Protein AF-M2QXN2-F1 (afdb_monomer_lite)

Foldseek 3Di:
DEDEDQPPVVVVCLVCVPPDPDPVSSVVSVVVVVDDYHYHYDHVVVVVVVVCVVVPDQDPVSVVVVVVVVVVVVVVVVVVD

Structure (mmCIF, N/CA/C/O backbone):
data_AF-M2QXN2-F1
#
_entry.id   AF-M2QXN2-F1
#
loop_
_atom_site.group_PDB
_atom_site.id
_atom_site.type_symbol
_atom_site.label_atom_id
_atom_site.label_alt_id
_atom_site.label_comp_id
_atom_site.label_asym_id
_atom_site.label_entity_id
_atom_site.label_seq_id
_atom_site.pdbx_PDB_ins_code
_atom_site.Cartn_x
_atom_site.Cartn_y
_atom_site.Cartn_z
_atom_site.occupancy
_atom_site.B_iso_or_equiv
_atom_site.auth_seq_id
_atom_site.auth_comp_id
_atom_site.auth_asym_id
_atom_site.auth_atom_id
_atom_site.pdbx_PDB_model_num
ATOM 1 N N . MET A 1 1 ? -7.809 10.292 9.012 1.00 90.62 1 MET A N 1
ATOM 2 C CA . MET A 1 1 ? -7.391 10.153 7.597 1.00 90.62 1 MET A CA 1
ATOM 3 C C . MET A 1 1 ? -7.934 8.837 7.061 1.00 90.62 1 MET A C 1
ATOM 5 O O . MET A 1 1 ? -7.940 7.877 7.821 1.00 90.62 1 MET A O 1
ATOM 9 N N . ILE A 1 2 ? -8.403 8.790 5.812 1.00 93.12 2 ILE A N 1
ATOM 10 C CA . ILE A 1 2 ? -8.852 7.548 5.158 1.00 93.12 2 ILE A CA 1
ATOM 11 C C . ILE A 1 2 ? -7.734 7.086 4.224 1.00 93.12 2 ILE A C 1
ATOM 13 O O . ILE A 1 2 ? -7.246 7.881 3.424 1.00 93.12 2 ILE A O 1
ATOM 17 N N . LEU A 1 3 ? -7.332 5.823 4.344 1.00 92.00 3 LEU A N 1
ATOM 18 C CA . LEU A 1 3 ? -6.379 5.174 3.455 1.00 92.00 3 LEU A CA 1
ATOM 19 C C . LEU A 1 3 ? -7.135 4.173 2.586 1.00 92.00 3 LEU A C 1
ATOM 21 O O . LEU A 1 3 ? -7.624 3.151 3.072 1.00 92.00 3 LEU A O 1
ATOM 25 N N . GLU A 1 4 ? -7.244 4.487 1.302 1.00 93.56 4 GLU A N 1
ATOM 26 C CA . GLU A 1 4 ? -7.882 3.608 0.330 1.00 93.56 4 GLU A CA 1
ATOM 27 C C . GLU A 1 4 ? -6.851 2.639 -0.247 1.00 93.56 4 GLU A C 1
ATOM 29 O O . GLU A 1 4 ? -5.748 3.051 -0.594 1.00 93.56 4 GLU A O 1
ATOM 34 N N . VAL A 1 5 ? -7.198 1.357 -0.348 1.00 90.94 5 VAL A N 1
ATOM 35 C CA . VAL A 1 5 ? -6.348 0.312 -0.943 1.00 90.94 5 VAL A CA 1
ATOM 36 C C . VAL A 1 5 ? -7.198 -0.625 -1.796 1.00 90.94 5 VAL A C 1
ATOM 38 O O . VAL A 1 5 ? -8.348 -0.898 -1.456 1.00 90.94 5 VAL A O 1
ATOM 41 N N . ASP A 1 6 ? -6.654 -1.143 -2.891 1.00 90.12 6 ASP A N 1
ATOM 42 C CA . ASP A 1 6 ? -7.303 -2.190 -3.693 1.00 90.12 6 ASP A CA 1
ATOM 43 C C . ASP A 1 6 ? -6.909 -3.612 -3.253 1.00 90.12 6 ASP A C 1
ATOM 45 O O . ASP A 1 6 ? -7.609 -4.588 -3.525 1.00 90.12 6 ASP A O 1
ATOM 49 N N . ALA A 1 7 ? -5.824 -3.734 -2.489 1.00 88.44 7 ALA A N 1
ATOM 50 C CA . ALA A 1 7 ? -5.359 -4.990 -1.930 1.00 88.44 7 ALA A CA 1
ATOM 51 C C . ALA A 1 7 ? -6.119 -5.353 -0.644 1.00 88.44 7 ALA A C 1
ATOM 53 O O . ALA A 1 7 ? -5.752 -4.960 0.467 1.00 88.44 7 ALA A O 1
ATOM 54 N N . LYS A 1 8 ? -7.162 -6.181 -0.783 1.00 86.19 8 LYS A N 1
ATOM 55 C CA . LYS A 1 8 ? -7.967 -6.679 0.349 1.00 86.19 8 LYS A CA 1
ATOM 56 C C . LYS A 1 8 ? -7.132 -7.368 1.439 1.00 86.19 8 LYS A C 1
ATOM 58 O O . LYS A 1 8 ? -7.446 -7.227 2.616 1.00 86.19 8 LYS A O 1
ATOM 63 N N . TYR A 1 9 ? -6.051 -8.049 1.057 1.00 85.81 9 TYR A N 1
ATOM 64 C CA . TYR A 1 9 ? -5.182 -8.787 1.978 1.00 85.81 9 TYR A CA 1
ATOM 65 C C . TYR A 1 9 ? -4.527 -7.903 3.055 1.00 85.81 9 TYR A C 1
ATOM 67 O O . TYR A 1 9 ? -4.326 -8.358 4.177 1.00 85.81 9 TYR A O 1
ATOM 75 N N . ILE A 1 10 ? -4.272 -6.620 2.761 1.00 87.12 10 ILE A N 1
ATOM 76 C CA . ILE A 1 10 ? -3.689 -5.670 3.727 1.00 87.12 10 ILE A CA 1
ATOM 77 C C . ILE A 1 10 ? -4.593 -5.518 4.955 1.00 87.12 10 ILE A C 1
ATOM 79 O O . ILE A 1 10 ? -4.102 -5.425 6.079 1.00 87.12 10 ILE A O 1
ATOM 83 N N . LYS A 1 11 ? -5.917 -5.535 4.759 1.00 86.88 11 LYS A N 1
ATOM 84 C CA . LYS A 1 11 ? -6.876 -5.431 5.863 1.00 86.88 11 LYS A CA 1
ATOM 85 C C . LYS A 1 11 ? -6.723 -6.593 6.841 1.00 86.88 11 LYS A C 1
ATOM 87 O O . LYS A 1 11 ? -6.690 -6.376 8.048 1.00 86.88 11 LYS A O 1
ATOM 92 N N . ASP A 1 12 ? -6.608 -7.808 6.320 1.00 85.06 12 ASP A N 1
ATOM 93 C CA . ASP A 1 12 ? -6.499 -9.007 7.149 1.00 85.06 12 ASP A CA 1
ATOM 94 C C . ASP A 1 12 ? -5.143 -9.069 7.863 1.00 85.06 12 ASP A C 1
ATOM 96 O O . ASP A 1 12 ? -5.094 -9.437 9.036 1.00 85.06 12 ASP A O 1
ATOM 100 N N . MET A 1 13 ? -4.070 -8.614 7.202 1.00 87.62 13 MET A N 1
ATOM 101 C CA . MET A 1 13 ? -2.737 -8.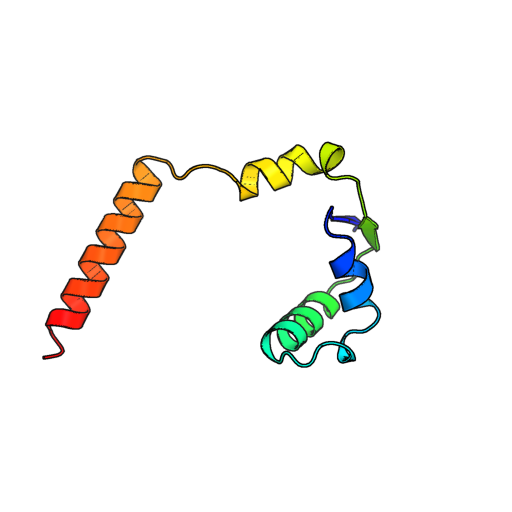488 7.803 1.00 87.62 13 MET A CA 1
ATOM 102 C C . MET A 1 13 ? -2.694 -7.503 8.973 1.00 87.62 13 MET A C 1
ATOM 104 O O . MET A 1 13 ? -2.056 -7.785 9.980 1.00 87.62 13 MET A O 1
ATOM 108 N N . LEU A 1 14 ? -3.350 -6.346 8.853 1.00 86.31 14 LEU A N 1
ATOM 109 C CA . LEU A 1 14 ? -3.362 -5.350 9.929 1.00 86.31 14 LEU A CA 1
ATOM 110 C C . LEU A 1 14 ? -4.246 -5.776 11.106 1.00 86.31 14 LEU A C 1
ATOM 112 O O . LEU A 1 14 ? -3.944 -5.428 12.243 1.00 86.31 14 LEU A O 1
ATOM 116 N N . ASN A 1 15 ? -5.309 -6.543 10.846 1.00 86.00 15 ASN A N 1
ATOM 117 C CA . ASN A 1 15 ? -6.177 -7.071 11.899 1.00 86.00 15 ASN A CA 1
ATOM 118 C C . ASN A 1 15 ? -5.548 -8.253 12.652 1.00 86.00 15 ASN A C 1
ATOM 120 O O . ASN A 1 15 ? -5.840 -8.437 13.829 1.00 86.00 15 ASN A O 1
ATOM 124 N N . ASN A 1 16 ? -4.716 -9.060 11.983 1.00 84.69 16 ASN A N 1
ATOM 125 C CA . ASN A 1 16 ? -4.072 -10.245 12.559 1.00 84.69 16 ASN A CA 1
ATOM 126 C C . ASN A 1 16 ? -2.565 -10.254 12.239 1.00 84.69 16 ASN A C 1
ATOM 128 O O . ASN A 1 16 ? -2.105 -11.096 11.461 1.00 84.69 16 ASN A O 1
ATOM 132 N N . PRO A 1 17 ? -1.785 -9.323 12.815 1.00 75.75 17 PRO A N 1
ATOM 133 C CA . PRO A 1 17 ? -0.373 -9.145 12.474 1.00 75.75 17 PRO A CA 1
ATOM 134 C C . PRO A 1 17 ? 0.495 -10.372 12.781 1.00 75.75 17 PRO A C 1
ATOM 136 O O . PRO A 1 17 ? 1.470 -10.622 12.079 1.00 75.75 17 PRO A O 1
ATOM 139 N N . ASP A 1 18 ? 0.116 -11.175 13.776 1.00 75.38 18 ASP A N 1
ATOM 140 C CA . ASP A 1 18 ? 0.890 -12.341 14.220 1.00 75.38 18 ASP A CA 1
ATOM 141 C C . ASP A 1 18 ? 0.688 -13.590 13.347 1.00 75.38 18 ASP A C 1
ATOM 143 O O . ASP A 1 18 ? 1.379 -14.593 13.519 1.00 75.38 18 ASP A O 1
ATOM 147 N N . LEU A 1 19 ? -0.250 -13.551 12.392 1.00 75.69 19 LEU A N 1
ATOM 148 C CA . LEU A 1 19 ? -0.566 -14.707 11.550 1.00 75.69 19 LEU A CA 1
ATOM 149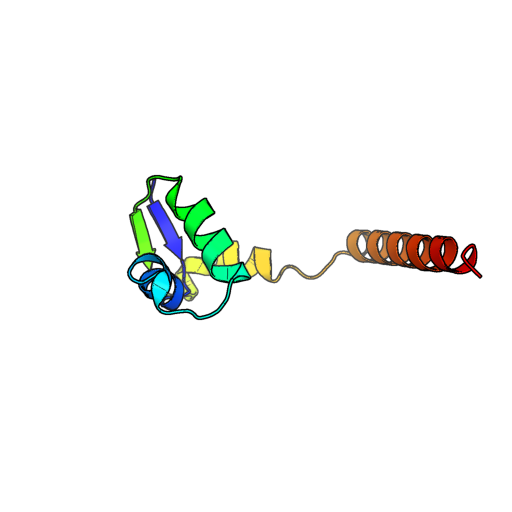 C C . LEU A 1 19 ? 0.501 -14.970 10.475 1.00 75.69 19 LEU A C 1
ATOM 151 O O . LEU A 1 19 ? 0.545 -16.057 9.897 1.00 75.69 19 LEU A O 1
ATOM 155 N N . GLN A 1 20 ? 1.350 -13.982 10.173 1.00 70.31 20 GLN A N 1
ATOM 156 C CA . GLN A 1 20 ? 2.409 -14.128 9.181 1.00 70.31 20 GLN A CA 1
ATOM 157 C C . GLN A 1 20 ? 3.764 -14.463 9.824 1.00 70.31 20 GLN A C 1
ATOM 159 O O . GLN A 1 20 ? 4.312 -13.658 10.578 1.00 70.31 20 GLN A O 1
ATOM 164 N N . PRO A 1 21 ? 4.404 -15.584 9.443 1.00 63.78 21 PRO A N 1
ATOM 165 C CA . PRO A 1 21 ? 5.713 -15.977 9.965 1.00 63.78 21 PRO A CA 1
ATOM 166 C C . PRO A 1 21 ? 6.886 -15.217 9.303 1.00 63.78 21 PRO A C 1
ATOM 168 O O . PRO A 1 21 ? 7.971 -15.772 9.145 1.00 63.78 21 PRO A O 1
ATOM 171 N N . ASN A 1 22 ? 6.702 -13.960 8.868 1.00 82.06 22 ASN A N 1
ATOM 172 C CA . ASN A 1 22 ? 7.735 -13.185 8.169 1.00 82.06 22 ASN A CA 1
ATOM 173 C C . ASN A 1 22 ? 8.162 -11.944 8.968 1.00 82.06 22 ASN A C 1
ATOM 175 O O . ASN A 1 22 ? 7.460 -10.934 9.008 1.00 82.06 22 ASN A O 1
ATOM 179 N N . ALA A 1 23 ? 9.381 -11.984 9.514 1.00 83.94 23 ALA A N 1
ATOM 180 C CA . ALA A 1 23 ? 9.966 -10.896 10.301 1.00 83.94 23 ALA A CA 1
ATOM 181 C C . ALA A 1 23 ? 10.005 -9.540 9.567 1.00 83.94 23 ALA A C 1
ATOM 183 O O . ALA A 1 23 ? 9.823 -8.492 10.188 1.00 83.94 23 ALA A O 1
ATOM 184 N N . THR A 1 24 ? 10.209 -9.538 8.245 1.00 87.44 24 THR A N 1
ATOM 185 C CA . THR A 1 24 ? 10.220 -8.294 7.459 1.00 87.44 24 THR A CA 1
ATOM 186 C C . THR A 1 24 ? 8.838 -7.661 7.424 1.00 87.44 24 THR A C 1
ATOM 188 O O . THR A 1 24 ? 8.715 -6.445 7.568 1.00 87.44 24 THR A O 1
ATOM 191 N N . ILE A 1 25 ? 7.798 -8.476 7.253 1.00 85.38 25 ILE A N 1
ATOM 192 C CA . ILE A 1 25 ? 6.429 -7.979 7.171 1.00 85.38 25 ILE A CA 1
ATOM 193 C C . ILE A 1 25 ? 5.955 -7.488 8.541 1.00 85.38 25 ILE A C 1
ATOM 195 O O . ILE A 1 25 ? 5.404 -6.392 8.631 1.00 85.38 25 ILE A O 1
ATOM 199 N N . ASN A 1 26 ? 6.287 -8.205 9.615 1.00 86.25 26 ASN A N 1
ATOM 200 C CA . ASN A 1 26 ? 5.927 -7.800 10.975 1.00 86.25 26 ASN A CA 1
ATOM 201 C C . ASN A 1 26 ? 6.539 -6.440 11.348 1.00 86.25 26 ASN A C 1
ATOM 203 O O . ASN A 1 26 ? 5.866 -5.609 11.956 1.00 86.25 26 ASN A O 1
ATOM 207 N N . ARG A 1 27 ? 7.773 -6.149 10.905 1.00 88.81 27 ARG A N 1
ATOM 208 C CA . ARG A 1 27 ? 8.390 -4.825 11.098 1.00 88.81 27 ARG A CA 1
ATOM 209 C C . ARG A 1 27 ? 7.625 -3.712 10.377 1.00 88.81 27 ARG A C 1
ATOM 211 O O . ARG A 1 27 ? 7.458 -2.629 10.933 1.00 88.81 27 ARG A O 1
ATOM 218 N N . TRP A 1 28 ? 7.160 -3.961 9.152 1.00 90.44 28 TRP A N 1
ATOM 219 C CA . TRP A 1 28 ? 6.346 -2.988 8.417 1.00 90.44 28 TRP A CA 1
ATOM 220 C C . TRP A 1 28 ? 4.983 -2.776 9.071 1.00 90.44 28 TRP A C 1
ATOM 222 O O . TRP A 1 28 ? 4.563 -1.629 9.196 1.00 90.44 28 TRP A O 1
ATOM 232 N N . ILE A 1 29 ? 4.329 -3.841 9.544 1.00 88.50 29 ILE A N 1
ATOM 233 C CA . ILE A 1 29 ? 3.052 -3.721 10.256 1.00 88.50 29 ILE A CA 1
ATOM 234 C C . ILE A 1 29 ? 3.226 -2.879 11.523 1.00 88.50 29 ILE A C 1
ATOM 236 O O . ILE A 1 29 ? 2.465 -1.936 11.720 1.00 88.50 29 ILE A O 1
ATOM 240 N N . GLN A 1 30 ? 4.267 -3.127 12.325 1.00 89.19 30 GLN A N 1
ATOM 241 C CA . GLN A 1 30 ? 4.547 -2.298 13.503 1.00 89.19 30 GLN A CA 1
ATOM 242 C C . GLN A 1 30 ? 4.740 -0.819 13.152 1.00 89.19 30 GLN A C 1
ATOM 244 O O . GLN A 1 30 ? 4.209 0.037 13.850 1.00 89.19 30 GLN A O 1
ATOM 249 N N . GLY A 1 31 ? 5.439 -0.511 12.055 1.00 91.94 31 GLY A N 1
ATOM 250 C CA . GLY A 1 31 ? 5.583 0.867 11.580 1.00 91.94 31 GLY A CA 1
ATOM 251 C C . GLY A 1 31 ? 4.258 1.497 11.137 1.00 91.94 31 GLY A C 1
ATOM 252 O O . GLY A 1 31 ? 3.994 2.653 11.453 1.00 91.94 31 GLY A O 1
ATOM 253 N N . ILE A 1 32 ? 3.403 0.743 10.441 1.00 90.00 32 ILE A N 1
ATOM 254 C CA . ILE A 1 32 ? 2.081 1.210 9.992 1.00 90.00 32 ILE A CA 1
ATOM 255 C C . ILE A 1 32 ? 1.161 1.490 11.190 1.00 90.00 32 ILE A C 1
ATOM 257 O O . ILE A 1 32 ? 0.440 2.486 11.186 1.00 90.00 32 ILE A O 1
ATOM 261 N N . LEU A 1 33 ? 1.220 0.656 12.232 1.00 88.56 33 LEU A N 1
ATOM 262 C CA . LEU A 1 33 ? 0.410 0.801 13.447 1.00 88.56 33 LEU A CA 1
ATOM 263 C C . LEU A 1 33 ? 0.749 2.053 14.276 1.00 88.56 33 LEU A C 1
ATOM 265 O O . LEU A 1 33 ? -0.015 2.408 15.169 1.00 88.56 33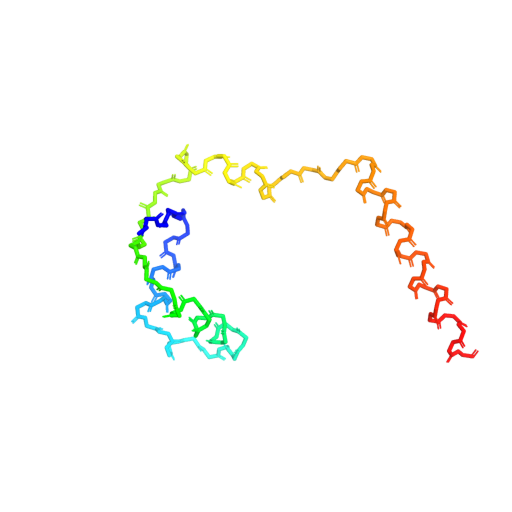 LEU A O 1
ATOM 269 N N . LEU A 1 34 ? 1.844 2.760 13.969 1.00 94.31 34 LEU A N 1
ATOM 270 C CA . LEU A 1 34 ? 2.165 4.054 14.585 1.00 94.31 34 LEU A CA 1
ATOM 271 C C . LEU A 1 34 ? 1.237 5.191 14.124 1.00 94.31 34 LEU A C 1
ATOM 273 O O . LEU A 1 34 ? 1.244 6.268 14.719 1.00 94.31 34 LEU A O 1
ATOM 277 N N . PHE A 1 35 ? 0.447 4.978 13.070 1.00 93.06 35 PHE A N 1
ATOM 278 C CA . PHE A 1 35 ? -0.438 5.986 12.495 1.00 93.06 35 PHE A CA 1
ATOM 279 C C . PHE A 1 35 ? -1.910 5.676 12.780 1.00 93.06 35 PHE A C 1
ATOM 281 O O . PHE A 1 35 ? -2.338 4.526 12.788 1.00 93.06 35 PHE A O 1
ATOM 288 N N . THR A 1 36 ? -2.725 6.722 12.942 1.00 94.06 36 THR A N 1
ATOM 289 C CA . THR A 1 36 ? -4.183 6.592 13.086 1.00 94.06 36 THR A CA 1
ATOM 290 C C . THR A 1 36 ? -4.887 6.876 11.759 1.00 94.06 36 THR A C 1
ATOM 292 O O . THR A 1 36 ? -4.881 8.006 11.261 1.00 94.06 36 THR A O 1
ATOM 295 N N . PHE A 1 37 ? -5.525 5.859 11.180 1.00 92.75 37 PHE A N 1
ATOM 296 C CA . PHE A 1 37 ? -6.255 5.968 9.917 1.00 92.75 37 PHE A CA 1
ATOM 297 C C . PHE A 1 37 ? -7.405 4.958 9.828 1.00 92.75 37 PHE A C 1
ATOM 299 O O . PHE A 1 37 ? -7.421 3.941 10.515 1.00 92.75 37 PHE A O 1
ATOM 306 N N . GLU A 1 38 ? -8.363 5.240 8.950 1.00 93.69 38 GLU A N 1
ATOM 307 C CA . GLU A 1 38 ? -9.401 4.293 8.543 1.00 93.69 38 GLU A CA 1
ATOM 308 C C . GLU A 1 38 ? -8.954 3.611 7.247 1.00 93.69 38 GLU A C 1
ATOM 310 O O . GLU A 1 38 ? -8.777 4.281 6.228 1.00 93.69 38 GLU A O 1
ATOM 315 N N . LEU A 1 39 ? -8.763 2.290 7.271 1.00 91.88 39 LEU A N 1
ATOM 316 C CA . LEU A 1 39 ? -8.445 1.527 6.066 1.00 91.88 39 LEU A CA 1
ATOM 317 C C . LEU A 1 39 ? -9.729 1.165 5.311 1.00 91.88 39 LEU A C 1
ATOM 319 O O . LEU A 1 39 ? -10.586 0.445 5.833 1.00 91.88 39 LEU A O 1
ATOM 323 N N . ARG A 1 40 ? -9.830 1.591 4.051 1.00 92.62 40 ARG A N 1
ATOM 324 C CA . ARG A 1 40 ? -10.971 1.305 3.181 1.00 92.62 40 ARG A CA 1
ATOM 325 C C . ARG A 1 40 ? -10.532 0.549 1.939 1.00 92.62 40 ARG A C 1
ATOM 327 O O . ARG A 1 40 ? -9.720 1.025 1.156 1.00 92.62 40 ARG A O 1
ATOM 334 N N . HIS A 1 41 ? -11.120 -0.621 1.726 1.00 92.19 41 HIS A N 1
ATOM 335 C CA . HIS A 1 41 ? -10.931 -1.334 0.471 1.00 92.19 41 HIS A CA 1
ATOM 336 C C . HIS A 1 41 ? -11.788 -0.703 -0.634 1.00 92.19 41 HIS A C 1
ATOM 338 O O . HIS A 1 41 ? -12.999 -0.546 -0.451 1.00 92.19 41 HIS A O 1
ATOM 344 N N . ILE A 1 42 ? -11.183 -0.397 -1.783 1.00 92.69 42 ILE A N 1
ATOM 345 C CA . ILE A 1 42 ? -11.886 0.052 -2.991 1.00 92.69 42 ILE A CA 1
ATOM 346 C C . ILE A 1 42 ? -11.563 -0.874 -4.171 1.00 92.69 42 ILE A C 1
ATOM 348 O O . ILE A 1 42 ? -10.450 -1.376 -4.258 1.00 92.69 42 ILE A O 1
ATOM 352 N N . PRO A 1 43 ? -12.493 -1.117 -5.108 1.00 91.94 43 PRO A N 1
ATOM 353 C CA . PRO A 1 43 ? -12.174 -1.915 -6.289 1.00 91.94 43 PRO A CA 1
ATOM 354 C C . PRO A 1 43 ? -11.072 -1.254 -7.137 1.00 91.94 43 PRO A C 1
ATOM 356 O O . PRO A 1 43 ? -11.046 -0.029 -7.270 1.00 91.94 43 PRO A O 1
ATOM 359 N N . ALA A 1 44 ? -10.210 -2.057 -7.770 1.00 87.94 44 ALA A N 1
ATOM 360 C CA . ALA A 1 44 ? -9.050 -1.583 -8.541 1.00 87.94 44 ALA A CA 1
ATOM 361 C C . ALA A 1 44 ? -9.396 -0.532 -9.618 1.00 87.94 44 ALA A C 1
ATOM 363 O O . ALA A 1 44 ? -8.635 0.401 -9.865 1.00 87.94 44 ALA A O 1
ATOM 364 N N . ASN A 1 45 ? -10.592 -0.603 -10.216 1.00 90.56 45 ASN A N 1
ATOM 365 C CA . ASN A 1 45 ? -11.049 0.387 -11.201 1.00 90.56 45 ASN A CA 1
ATOM 366 C C . ASN A 1 45 ? -11.198 1.817 -10.633 1.00 90.56 45 ASN A C 1
ATOM 368 O O . ASN A 1 45 ? -11.135 2.779 -11.405 1.00 90.56 45 ASN A O 1
ATOM 372 N N . LYS A 1 46 ? -11.370 1.952 -9.310 1.00 91.62 46 LYS A N 1
ATOM 373 C CA . LYS A 1 46 ? -11.386 3.216 -8.558 1.00 91.62 46 LYS A CA 1
ATOM 374 C C . LYS A 1 46 ? -10.004 3.604 -8.022 1.00 91.62 46 LYS A C 1
ATOM 376 O O . LYS A 1 46 ? -9.819 4.748 -7.635 1.00 91.62 46 LYS A O 1
ATOM 381 N N . HIS A 1 47 ? -9.033 2.693 -8.057 1.00 90.81 47 HIS A N 1
ATOM 382 C CA . HIS A 1 47 ? -7.656 2.903 -7.596 1.00 90.81 47 HIS A CA 1
ATOM 383 C C . HIS A 1 47 ? -6.678 3.210 -8.753 1.00 90.81 47 HIS A C 1
ATOM 385 O O . HIS A 1 47 ? -5.463 3.117 -8.605 1.00 90.81 47 HIS A O 1
ATOM 391 N N . ARG A 1 48 ? -7.192 3.595 -9.932 1.00 89.25 48 ARG A N 1
ATOM 392 C CA . ARG A 1 48 ? -6.390 3.728 -11.163 1.00 89.25 48 ARG A CA 1
ATOM 393 C C . ARG A 1 48 ? -5.286 4.782 -11.108 1.00 89.25 48 ARG A C 1
ATOM 395 O O . ARG A 1 48 ? -4.279 4.597 -11.771 1.00 89.25 48 ARG A O 1
ATOM 402 N N . GLY A 1 49 ? -5.459 5.872 -10.360 1.00 89.19 49 GLY A N 1
ATOM 403 C CA . GLY A 1 49 ? -4.427 6.909 -10.236 1.00 89.19 49 GLY A CA 1
ATOM 404 C C . GLY A 1 49 ? -3.151 6.368 -9.580 1.00 89.19 49 GLY A C 1
ATOM 405 O O . GLY A 1 49 ? -2.108 6.336 -10.233 1.00 89.19 49 GLY A O 1
ATOM 406 N N . PRO A 1 50 ? -3.229 5.884 -8.326 1.00 89.06 50 PRO A N 1
ATOM 407 C CA . PRO A 1 50 ? -2.087 5.250 -7.673 1.00 89.06 50 PRO A CA 1
ATOM 408 C C . PRO A 1 50 ? -1.575 3.998 -8.403 1.00 89.06 50 PRO A C 1
ATOM 410 O O . PRO A 1 50 ? -0.363 3.817 -8.499 1.00 89.06 50 PRO A O 1
ATOM 413 N N . ASP A 1 51 ? -2.462 3.173 -8.976 1.00 87.69 51 ASP A N 1
ATOM 414 C CA . ASP A 1 51 ? -2.053 1.993 -9.757 1.00 87.69 51 ASP A CA 1
ATOM 415 C C . ASP A 1 51 ? -1.241 2.390 -11.004 1.00 87.69 51 ASP A C 1
ATOM 417 O O . ASP A 1 51 ? -0.178 1.826 -11.259 1.00 87.69 51 ASP A O 1
ATOM 421 N N . ALA A 1 52 ? -1.667 3.426 -11.735 1.00 87.81 52 ALA A N 1
ATOM 422 C CA . ALA A 1 52 ? -0.929 3.947 -12.884 1.00 87.81 52 ALA A CA 1
ATOM 423 C C . ALA A 1 52 ? 0.433 4.535 -12.486 1.00 87.81 52 ALA A C 1
ATOM 425 O O . ALA A 1 52 ? 1.405 4.367 -13.219 1.00 87.81 52 ALA A O 1
ATOM 426 N N . LEU A 1 53 ? 0.534 5.177 -11.317 1.00 89.00 53 LEU A N 1
ATOM 427 C CA . LEU A 1 53 ? 1.813 5.665 -10.793 1.00 89.00 53 LEU A CA 1
ATOM 428 C C . LEU A 1 53 ? 2.759 4.514 -10.436 1.00 89.00 53 LEU A C 1
ATOM 430 O O . LEU A 1 53 ? 3.940 4.572 -10.774 1.00 89.00 53 LEU A O 1
ATOM 434 N N . SER A 1 54 ? 2.249 3.450 -9.808 1.00 87.50 54 SER A N 1
ATOM 435 C CA . SER A 1 54 ? 3.047 2.259 -9.489 1.00 87.50 54 SER A CA 1
ATOM 436 C C . SER A 1 54 ? 3.527 1.515 -10.736 1.00 87.50 54 SER A C 1
ATOM 438 O O . SER A 1 54 ? 4.515 0.785 -10.663 1.00 87.50 54 SER A O 1
ATOM 440 N N . ARG A 1 55 ? 2.818 1.662 -11.859 1.00 87.31 55 ARG A N 1
ATOM 441 C CA . ARG A 1 55 ? 3.123 1.012 -13.141 1.00 87.31 55 ARG A CA 1
ATOM 442 C C . ARG A 1 55 ? 3.727 1.962 -14.169 1.00 87.31 55 ARG A C 1
ATOM 444 O O . ARG A 1 55 ? 3.806 1.600 -15.340 1.00 87.31 55 ARG A O 1
ATOM 451 N N . LYS A 1 56 ? 4.138 3.165 -13.758 1.00 89.56 56 LYS A N 1
ATOM 452 C CA . LYS A 1 56 ? 4.784 4.118 -14.658 1.00 89.56 56 LYS A CA 1
ATOM 453 C C . LYS A 1 56 ? 6.026 3.458 -15.260 1.00 89.56 56 LYS A C 1
ATOM 455 O O . LYS A 1 56 ? 6.918 3.023 -14.529 1.00 89.56 56 LYS A O 1
ATOM 460 N N . GLU A 1 57 ? 6.081 3.402 -16.587 1.00 90.19 57 GLU A N 1
ATOM 461 C CA . GLU A 1 57 ? 7.281 2.945 -17.275 1.00 90.19 57 GLU A CA 1
ATOM 462 C C . GLU A 1 57 ? 8.445 3.907 -16.991 1.00 90.19 57 GLU A C 1
ATOM 464 O O . GLU A 1 57 ? 8.236 5.126 -16.940 1.00 90.19 57 GLU A O 1
ATOM 469 N N . PRO A 1 58 ? 9.667 3.388 -16.785 1.00 90.00 58 PRO A N 1
ATOM 470 C CA . PRO A 1 58 ? 10.823 4.247 -16.578 1.00 90.00 58 PRO A CA 1
ATOM 471 C C . PRO A 1 58 ? 11.043 5.146 -17.800 1.00 90.00 58 PRO A C 1
ATOM 473 O O . PRO A 1 58 ? 11.011 4.664 -18.935 1.00 90.00 58 PRO A O 1
ATOM 476 N N . THR A 1 59 ? 11.289 6.436 -17.572 1.00 92.81 59 THR A N 1
ATOM 477 C CA . THR A 1 59 ? 11.658 7.377 -18.639 1.00 92.81 59 THR A CA 1
ATOM 478 C C . THR A 1 59 ? 13.076 7.105 -19.144 1.00 92.81 59 THR A C 1
ATOM 480 O O . THR A 1 59 ? 13.847 6.368 -18.526 1.00 92.81 59 THR A O 1
ATOM 483 N N . GLU A 1 60 ? 13.464 7.717 -20.265 1.00 94.56 60 GLU A N 1
ATOM 484 C CA . GLU A 1 60 ? 14.854 7.659 -20.742 1.00 94.56 60 GLU A CA 1
ATOM 485 C C . GLU A 1 60 ? 15.849 8.172 -19.689 1.00 94.56 60 GLU A C 1
ATOM 487 O O . GLU A 1 60 ? 16.936 7.613 -19.541 1.00 94.56 60 GLU A O 1
ATOM 492 N N . GLU A 1 61 ? 15.465 9.183 -18.905 1.00 94.06 61 GLU A N 1
ATOM 493 C CA . GLU A 1 61 ? 16.276 9.692 -17.796 1.00 94.06 61 GLU A CA 1
ATOM 494 C C . GLU A 1 61 ? 16.391 8.661 -16.667 1.00 94.06 61 GLU A C 1
ATOM 496 O O . GLU A 1 61 ? 17.499 8.422 -16.181 1.00 94.06 61 GLU A O 1
ATOM 501 N N . ASP A 1 62 ? 15.289 7.987 -16.309 1.00 92.44 62 ASP A N 1
ATOM 502 C CA . ASP A 1 62 ? 15.297 6.897 -15.324 1.00 92.44 62 ASP A CA 1
ATOM 503 C C . ASP A 1 62 ? 16.233 5.761 -15.785 1.00 92.44 62 ASP A C 1
ATOM 505 O O . ASP A 1 62 ? 16.995 5.191 -14.995 1.00 92.44 62 ASP A O 1
ATOM 509 N N . TRP A 1 63 ? 16.225 5.435 -17.082 1.00 93.25 63 TRP A N 1
ATOM 510 C CA . TRP A 1 63 ? 17.145 4.459 -17.670 1.00 93.25 63 TRP A CA 1
ATOM 511 C C . TRP A 1 63 ? 18.598 4.931 -17.615 1.00 93.25 63 TRP A C 1
ATOM 513 O O . TRP A 1 63 ? 19.466 4.172 -17.173 1.00 93.25 63 TRP A O 1
ATOM 523 N N . ALA A 1 64 ? 18.871 6.178 -17.998 1.00 93.38 64 ALA A N 1
ATOM 524 C CA . ALA A 1 64 ? 20.210 6.756 -17.965 1.00 93.38 64 ALA A CA 1
ATOM 525 C C . ALA A 1 64 ? 20.789 6.776 -16.540 1.00 93.38 64 ALA A C 1
ATOM 527 O O . ALA A 1 64 ? 21.950 6.398 -16.331 1.00 93.38 64 ALA A O 1
ATOM 528 N N . GLU A 1 65 ? 19.981 7.141 -15.541 1.00 93.44 65 GLU A N 1
ATOM 529 C CA . GLU A 1 65 ? 20.377 7.118 -14.134 1.00 93.44 65 GLU A CA 1
ATOM 530 C C . GLU A 1 65 ? 20.670 5.689 -13.661 1.00 93.44 65 GLU A C 1
ATOM 532 O O . GLU A 1 65 ? 21.723 5.433 -13.062 1.00 93.44 65 GLU A O 1
ATOM 537 N N . ARG A 1 66 ? 19.793 4.727 -13.978 1.00 89.56 66 ARG A N 1
ATOM 538 C CA . ARG A 1 66 ? 19.997 3.311 -13.633 1.00 89.56 66 ARG A CA 1
ATOM 539 C C . ARG A 1 66 ? 21.282 2.765 -14.240 1.00 89.56 66 ARG A C 1
ATOM 541 O O . ARG A 1 6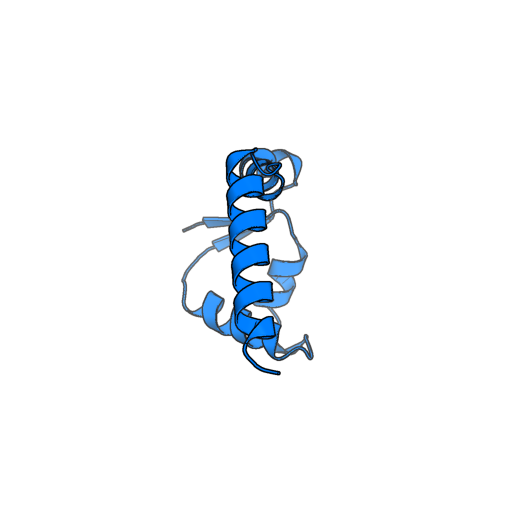6 ? 22.050 2.109 -13.533 1.00 89.56 66 ARG A O 1
ATOM 548 N N . THR A 1 67 ? 21.560 3.064 -15.507 1.00 91.00 67 THR A N 1
ATOM 549 C CA . THR A 1 67 ? 22.801 2.654 -16.173 1.00 91.00 67 THR A CA 1
ATOM 550 C C . THR A 1 67 ? 24.024 3.300 -15.525 1.00 91.00 67 THR A C 1
ATOM 552 O O . THR A 1 67 ? 25.012 2.607 -15.277 1.00 91.00 67 THR A O 1
ATOM 555 N N . LYS A 1 68 ? 23.973 4.596 -15.189 1.00 93.25 68 LYS A N 1
ATOM 556 C CA . LYS A 1 68 ? 25.060 5.292 -14.478 1.00 93.25 68 LYS A CA 1
ATOM 557 C C . LYS A 1 68 ? 25.320 4.667 -13.107 1.00 93.25 68 LYS A C 1
ATOM 559 O O . LYS A 1 68 ? 26.469 4.392 -12.762 1.00 93.25 68 LYS A O 1
ATOM 564 N N . ARG A 1 69 ? 24.260 4.388 -12.345 1.00 91.44 69 ARG A N 1
ATOM 565 C CA . ARG A 1 69 ? 24.334 3.729 -11.035 1.00 91.44 69 ARG A CA 1
ATOM 566 C C . ARG A 1 69 ? 24.910 2.321 -11.139 1.00 91.44 69 ARG A C 1
ATOM 568 O O . ARG A 1 69 ? 25.739 1.944 -10.315 1.00 91.44 69 ARG A O 1
ATOM 575 N N . TRP A 1 70 ? 24.503 1.560 -12.151 1.00 89.19 70 TRP A N 1
ATOM 576 C CA . TRP A 1 70 ? 25.022 0.217 -12.389 1.00 89.19 70 TRP A CA 1
ATOM 577 C C . TRP A 1 70 ? 26.512 0.250 -12.743 1.00 89.19 70 TRP A C 1
ATOM 579 O O . TRP A 1 70 ? 27.290 -0.449 -12.102 1.00 89.19 70 TRP A O 1
ATOM 589 N N . LYS A 1 71 ? 26.927 1.146 -13.654 1.00 89.12 71 LYS A N 1
ATOM 590 C CA . LYS A 1 71 ? 28.338 1.384 -14.011 1.00 89.12 71 LYS A CA 1
ATOM 591 C C . LYS A 1 71 ? 29.197 1.795 -12.810 1.00 89.12 71 LYS A C 1
ATOM 593 O O . LYS A 1 71 ? 30.309 1.302 -12.655 1.00 89.12 71 LYS A O 1
ATOM 598 N N . LYS A 1 72 ? 28.674 2.654 -11.930 1.00 90.81 72 LYS A N 1
ATOM 599 C CA . LYS A 1 72 ? 29.348 3.022 -10.678 1.00 90.81 72 LYS A CA 1
ATOM 600 C C . LYS A 1 72 ? 29.528 1.806 -9.763 1.00 90.81 72 LYS A C 1
ATOM 602 O O . LYS A 1 72 ? 30.635 1.551 -9.312 1.00 90.81 72 LYS A O 1
ATOM 607 N N . LYS A 1 73 ? 28.467 1.021 -9.553 1.00 87.12 73 LYS A N 1
ATOM 608 C CA . LYS A 1 73 ? 28.491 -0.150 -8.665 1.00 87.12 73 LYS A CA 1
ATOM 609 C C . LYS A 1 73 ? 29.449 -1.245 -9.149 1.00 87.12 73 LYS A C 1
ATOM 611 O O . LYS A 1 73 ? 30.141 -1.844 -8.334 1.00 87.12 73 LYS A O 1
ATOM 616 N N . ILE A 1 74 ? 29.503 -1.508 -10.457 1.00 86.19 74 ILE A N 1
ATOM 617 C CA . ILE A 1 74 ? 30.472 -2.466 -11.015 1.00 86.19 74 ILE A CA 1
ATOM 618 C C . ILE A 1 74 ? 31.904 -1.933 -10.923 1.00 86.19 74 ILE A C 1
ATOM 620 O O . ILE A 1 74 ? 32.790 -2.707 -10.597 1.00 86.19 74 ILE A O 1
ATOM 624 N N . GLY A 1 75 ? 32.126 -0.632 -11.150 1.00 78.38 75 GLY A N 1
ATOM 625 C CA . GLY A 1 75 ? 33.450 -0.013 -11.049 1.00 78.38 75 GLY A CA 1
ATOM 626 C C . GLY A 1 75 ? 33.987 0.019 -9.616 1.00 78.38 75 GLY A C 1
ATOM 627 O O . GLY A 1 75 ? 35.156 -0.266 -9.398 1.00 78.38 75 GLY A O 1
ATOM 628 N N . GLU A 1 76 ? 33.127 0.285 -8.630 1.00 69.19 76 GLU A N 1
ATOM 629 C CA . GLU A 1 76 ? 33.473 0.211 -7.203 1.00 69.19 76 GLU A CA 1
ATOM 630 C C . GLU A 1 76 ? 33.777 -1.227 -6.756 1.00 69.19 76 GLU A C 1
ATOM 632 O O . GLU A 1 76 ? 34.707 -1.440 -5.984 1.00 69.19 76 GLU A O 1
ATOM 637 N N . ASN A 1 77 ? 33.051 -2.221 -7.279 1.00 66.19 77 ASN A N 1
ATOM 638 C CA . ASN A 1 77 ? 33.325 -3.636 -7.008 1.00 66.19 77 ASN A CA 1
ATOM 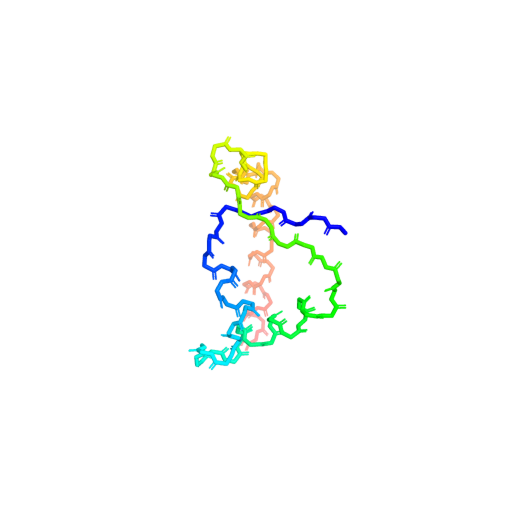639 C C . ASN A 1 77 ? 34.554 -4.179 -7.763 1.00 66.19 77 ASN A C 1
ATOM 641 O O . ASN A 1 77 ? 35.128 -5.173 -7.334 1.00 66.19 77 ASN A O 1
ATOM 645 N N . PHE A 1 78 ? 34.974 -3.550 -8.867 1.00 57.72 78 PHE A N 1
ATOM 646 C CA . PHE A 1 78 ? 36.177 -3.937 -9.619 1.00 57.72 78 PHE A CA 1
ATOM 647 C C . PHE A 1 78 ? 37.480 -3.507 -8.928 1.00 57.72 78 PHE A C 1
ATOM 649 O O . PHE A 1 78 ? 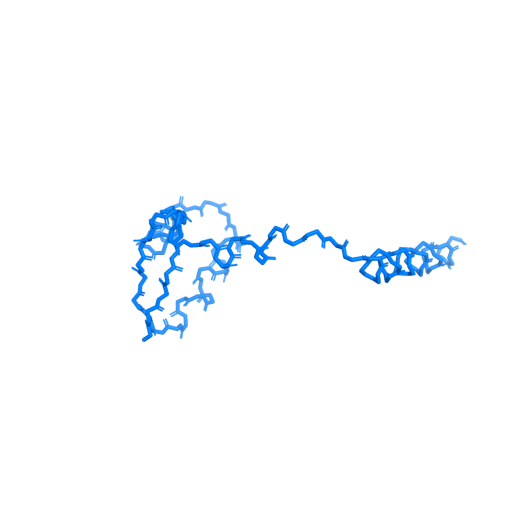38.529 -4.063 -9.220 1.00 57.72 78 PHE A O 1
ATOM 656 N N . LEU A 1 79 ? 37.414 -2.534 -8.013 1.00 54.47 79 LEU A N 1
ATOM 657 C CA . LEU A 1 79 ? 38.547 -2.060 -7.206 1.00 54.47 79 LEU A CA 1
ATOM 658 C C . LEU A 1 79 ? 38.725 -2.846 -5.891 1.00 54.47 79 LEU A C 1
ATOM 660 O O . LEU A 1 79 ? 39.582 -2.497 -5.085 1.00 54.47 79 LEU A O 1
ATOM 664 N N . GLN A 1 80 ? 37.895 -3.869 -5.652 1.00 55.00 80 GLN A N 1
ATOM 665 C CA . GLN A 1 80 ? 37.953 -4.735 -4.465 1.00 55.00 80 GLN A CA 1
ATOM 666 C C . GLN A 1 80 ? 38.588 -6.114 -4.744 1.00 55.00 80 GLN A C 1
ATOM 668 O O . GLN A 1 80 ? 38.525 -6.985 -3.877 1.00 55.00 80 GLN A O 1
ATOM 673 N N . PHE A 1 81 ? 39.203 -6.303 -5.919 1.00 44.88 81 PHE A N 1
ATOM 674 C CA . PHE A 1 81 ? 39.999 -7.480 -6.287 1.00 44.88 81 PHE A CA 1
ATOM 675 C C . PHE A 1 81 ? 41.430 -7.083 -6.645 1.00 44.88 81 PHE A C 1
ATOM 677 O O . PHE A 1 81 ? 41.593 -6.041 -7.320 1.00 44.88 81 PHE A O 1
#

Secondary structure (DSSP, 8-state):
-EEEES-HHHHHHHH-GGG---HHHHHHHHHHTTS--EEEE--GGG-HHHHHHHTPPPPHHHHHHHHHHHHHHHHHHHTT-

Sequence (81 aa):
MILEVDAKYIKDMLNNPDLQPNATINRWIQGILLFTFELRHIPANKHRGPDALSRKEPTEEDWAERTKRWKKKIGENFLQF

pLDDT: mean 86.2, std 9.81, range [44.88, 94.56]

Organism: Ceriporiopsis subvermispora (strain B) (NCBI:txid914234)

Radius of gyration: 19.03 Å; chains: 1; bounding box: 52×26×35 Å